Protein AF-A0A4R2RDW4-F1 (afdb_monomer_lite)

InterPro domains:
  IPR019241 Protein of unknown function DUF2197 [PF09963] (1-48)

Foldseek 3Di:
DFAAAPPPRDTDDDDPPHPCCVQVPPDPDHRNDHDPVRVVVVVVVVVVVPPDDPDD

Structure (mmCIF, N/CA/C/O backbone):
data_AF-A0A4R2RDW4-F1
#
_entry.id   AF-A0A4R2RDW4-F1
#
loop_
_atom_site.group_PDB
_atom_site.id
_atom_site.type_symbol
_atom_site.label_atom_id
_atom_site.label_alt_id
_atom_site.label_comp_id
_atom_site.label_asym_id
_atom_site.label_entity_id
_atom_site.label_seq_id
_atom_site.pdbx_PDB_ins_code
_atom_site.Cartn_x
_atom_site.Cartn_y
_atom_site.Cartn_z
_atom_site.occupancy
_atom_site.B_iso_or_equiv
_atom_site.auth_seq_id
_atom_site.auth_comp_id
_atom_site.auth_asym_id
_atom_site.auth_atom_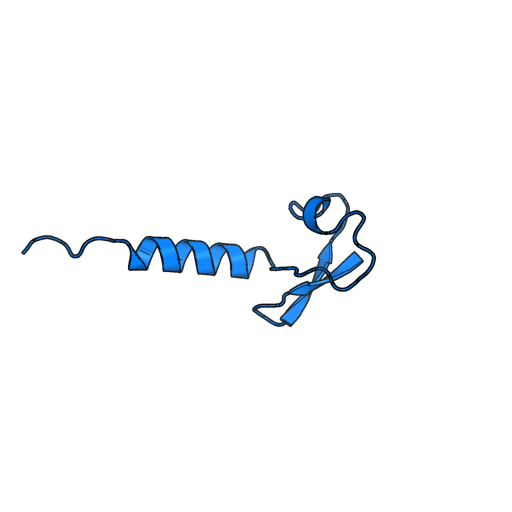id
_atom_site.pdbx_PDB_model_num
ATOM 1 N N . MET A 1 1 ? 4.306 3.930 -13.359 1.00 73.31 1 MET A N 1
ATOM 2 C CA . MET A 1 1 ? 4.153 2.504 -13.714 1.00 73.31 1 MET A CA 1
ATOM 3 C C . MET A 1 1 ? 2.682 2.190 -13.556 1.00 73.31 1 MET A C 1
ATOM 5 O O . MET A 1 1 ? 2.168 2.411 -12.465 1.00 73.31 1 MET A O 1
ATOM 9 N N . GLU A 1 2 ? 2.012 1.747 -14.622 1.00 76.44 2 GLU A N 1
ATOM 10 C CA . GLU A 1 2 ? 0.599 1.365 -14.529 1.00 76.44 2 GLU A CA 1
ATOM 11 C C . GLU A 1 2 ? 0.508 0.053 -13.744 1.00 76.44 2 GLU A C 1
ATOM 13 O O . GLU A 1 2 ? 1.041 -0.977 -14.165 1.00 76.44 2 GLU A O 1
ATOM 18 N N . VAL A 1 3 ? -0.144 0.091 -12.583 1.00 80.50 3 VAL A N 1
ATOM 19 C CA . VAL A 1 3 ? -0.404 -1.096 -11.764 1.00 80.50 3 VAL A CA 1
ATOM 20 C C . VAL A 1 3 ? -1.894 -1.268 -11.546 1.00 80.50 3 VAL A C 1
ATOM 22 O O . VAL A 1 3 ? -2.664 -0.310 -11.481 1.00 80.50 3 VAL A O 1
ATOM 25 N N . ARG A 1 4 ? -2.314 -2.525 -11.423 1.00 83.75 4 ARG A N 1
ATOM 26 C CA . ARG A 1 4 ? -3.708 -2.881 -11.181 1.00 83.75 4 ARG A CA 1
ATOM 27 C C . ARG A 1 4 ? -3.875 -3.360 -9.749 1.00 83.75 4 ARG A C 1
ATOM 29 O O . ARG A 1 4 ? -3.179 -4.273 -9.317 1.00 83.75 4 ARG A O 1
ATOM 36 N N . CYS A 1 5 ? -4.823 -2.775 -9.029 1.00 86.19 5 CYS A N 1
ATOM 37 C CA . CYS A 1 5 ? -5.194 -3.244 -7.703 1.00 86.19 5 CYS A CA 1
ATOM 38 C C . CYS A 1 5 ? -5.794 -4.654 -7.791 1.00 86.19 5 CYS A C 1
ATOM 40 O O . CYS A 1 5 ? -6.757 -4.861 -8.528 1.00 86.19 5 CYS A O 1
ATOM 42 N N . MET A 1 6 ? -5.287 -5.608 -7.012 1.00 85.12 6 MET A N 1
ATOM 43 C CA . MET A 1 6 ? -5.838 -6.968 -6.971 1.00 85.12 6 MET A CA 1
ATOM 44 C C . MET A 1 6 ? -7.217 -7.050 -6.311 1.00 85.12 6 MET A C 1
ATOM 46 O O . MET A 1 6 ? -7.982 -7.950 -6.635 1.00 85.12 6 MET A O 1
ATOM 50 N N . LEU A 1 7 ? -7.553 -6.117 -5.414 1.00 85.25 7 LEU A N 1
ATOM 51 C CA . LEU A 1 7 ? -8.825 -6.149 -4.684 1.00 85.25 7 LEU A CA 1
ATOM 52 C C . LEU A 1 7 ? -9.982 -5.521 -5.468 1.00 85.25 7 LEU A C 1
ATOM 54 O O . LEU A 1 7 ? -11.057 -6.102 -5.540 1.00 85.25 7 LEU A O 1
ATOM 58 N N . CYS A 1 8 ? -9.785 -4.336 -6.053 1.00 88.19 8 CYS A N 1
ATOM 59 C CA . CYS A 1 8 ? -10.847 -3.636 -6.793 1.00 88.19 8 CYS A CA 1
ATOM 60 C C . CYS A 1 8 ? -10.627 -3.582 -8.307 1.00 88.19 8 CYS A C 1
ATOM 62 O O . CYS A 1 8 ? -11.465 -3.049 -9.027 1.00 88.19 8 CYS A O 1
ATOM 64 N N . GLY A 1 9 ? -9.491 -4.069 -8.809 1.00 83.69 9 GLY A N 1
ATOM 65 C CA . GLY A 1 9 ? -9.188 -4.066 -10.237 1.00 83.69 9 GLY A CA 1
ATOM 66 C C . GLY A 1 9 ? -8.878 -2.692 -10.836 1.0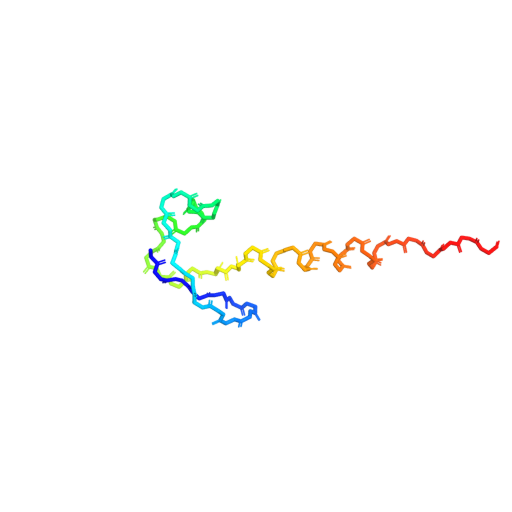0 83.69 9 GLY A C 1
ATOM 67 O O . GLY A 1 9 ? -8.625 -2.646 -12.041 1.00 83.69 9 GLY A O 1
ATOM 68 N N . LYS A 1 10 ? -8.885 -1.605 -10.046 1.00 84.94 10 LYS A N 1
ATOM 69 C CA . LYS A 1 10 ? -8.552 -0.250 -10.515 1.00 84.94 10 LYS A CA 1
ATOM 70 C C . LYS A 1 10 ? -7.112 -0.183 -11.008 1.00 84.94 10 LYS A C 1
ATOM 72 O O . LYS A 1 10 ? -6.212 -0.713 -10.358 1.00 84.94 10 LYS A O 1
ATOM 77 N N . LYS A 1 11 ? -6.928 0.480 -12.145 1.00 83.38 11 LYS A N 1
ATOM 78 C CA . LYS A 1 11 ? -5.619 0.839 -12.685 1.00 83.38 11 LYS A CA 1
ATOM 79 C C . LYS A 1 11 ? -5.210 2.183 -12.098 1.00 83.38 11 LYS A C 1
ATOM 81 O O . LYS A 1 11 ? -6.010 3.115 -12.116 1.00 83.38 11 LYS A O 1
ATOM 86 N N . GLU A 1 12 ? -4.009 2.253 -11.551 1.00 81.81 12 GLU A N 1
ATOM 87 C CA . GLU A 1 12 ? -3.443 3.463 -10.964 1.00 81.81 12 GLU A CA 1
ATOM 88 C C . GLU A 1 12 ? -2.017 3.640 -11.485 1.00 81.81 12 GLU A C 1
ATOM 90 O O . GLU A 1 12 ? -1.248 2.678 -11.578 1.00 81.81 12 GLU A O 1
ATOM 95 N N . ASP A 1 13 ? -1.670 4.879 -11.820 1.00 80.94 13 ASP A N 1
ATOM 96 C CA . ASP A 1 13 ? -0.309 5.245 -12.180 1.00 80.94 13 ASP A CA 1
ATOM 97 C C . ASP A 1 13 ? 0.492 5.536 -10.917 1.00 80.94 13 ASP A C 1
ATOM 99 O O . ASP A 1 13 ? 0.372 6.590 -10.295 1.00 80.94 13 ASP A O 1
ATOM 103 N N . VAL A 1 14 ? 1.331 4.579 -10.529 1.00 78.25 14 VAL A N 1
ATOM 104 C CA . VAL A 1 14 ? 2.233 4.742 -9.388 1.00 78.25 14 VAL A CA 1
ATOM 105 C C . VAL A 1 14 ? 3.518 5.394 -9.902 1.00 78.25 14 VAL A C 1
ATOM 107 O O . 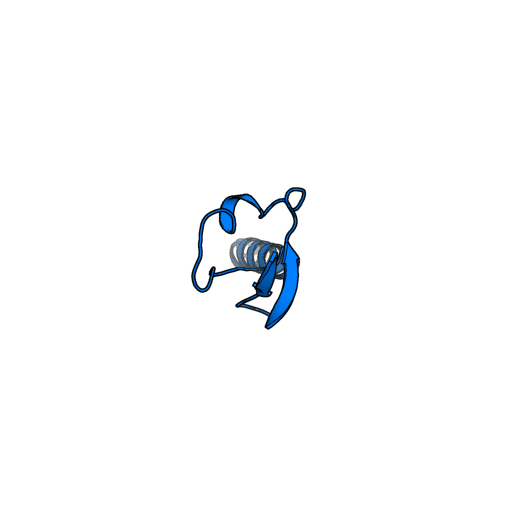VAL A 1 14 ? 4.272 4.796 -10.681 1.00 78.25 14 VAL A O 1
ATOM 110 N N . THR A 1 15 ? 3.731 6.649 -9.509 1.00 78.56 15 THR A N 1
ATOM 111 C CA . THR A 1 15 ? 4.951 7.445 -9.729 1.00 78.56 15 THR A CA 1
ATOM 112 C C . THR A 1 15 ? 5.870 7.383 -8.502 1.00 78.56 15 THR A C 1
ATOM 114 O O . THR A 1 15 ? 5.495 6.814 -7.479 1.00 78.56 15 THR A O 1
ATOM 117 N N . GLN A 1 16 ? 7.077 7.962 -8.589 1.00 73.75 16 GLN A N 1
ATOM 118 C CA . GLN A 1 16 ? 8.061 7.985 -7.487 1.00 73.75 16 GLN A CA 1
ATOM 119 C C . GLN A 1 16 ? 7.541 8.634 -6.198 1.00 73.75 16 GLN A C 1
ATOM 121 O O . GLN A 1 16 ? 8.012 8.311 -5.114 1.00 73.75 16 GLN A O 1
ATOM 126 N N . GLU A 1 17 ? 6.558 9.520 -6.320 1.00 76.38 17 GLU A N 1
ATOM 127 C CA . GLU A 1 17 ? 5.947 10.253 -5.208 1.00 76.38 17 GLU A CA 1
ATOM 128 C C . GLU A 1 17 ? 4.816 9.465 -4.536 1.00 76.38 17 GLU A C 1
ATOM 130 O O . GLU A 1 17 ? 4.310 9.856 -3.484 1.00 76.38 17 GLU A O 1
ATOM 135 N N . HIS A 1 18 ? 4.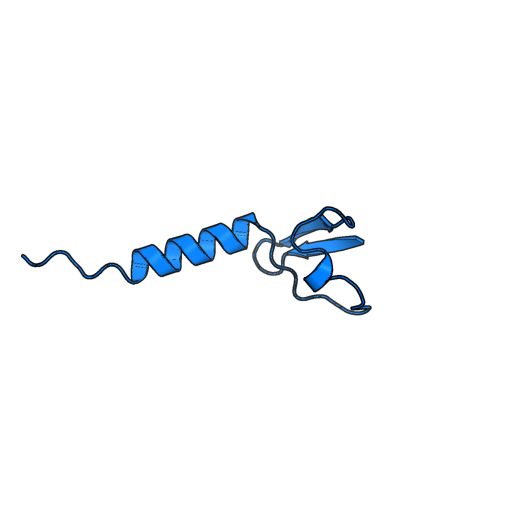387 8.353 -5.137 1.00 78.62 18 HIS A N 1
ATOM 136 C CA . HIS A 1 18 ? 3.311 7.558 -4.580 1.00 78.62 18 HIS A CA 1
ATOM 137 C C . HIS A 1 18 ? 3.810 6.822 -3.323 1.00 78.62 18 HIS A C 1
ATOM 139 O O . HIS A 1 18 ? 4.853 6.171 -3.369 1.00 78.62 18 HIS A O 1
ATOM 145 N N . PRO A 1 19 ? 3.052 6.803 -2.213 1.00 77.38 19 PRO A N 1
ATOM 146 C CA . PRO A 1 19 ? 3.482 6.177 -0.955 1.00 77.38 19 PRO A CA 1
ATOM 147 C C . PRO A 1 19 ? 3.741 4.666 -1.063 1.00 77.38 19 PRO A C 1
ATOM 149 O O . PRO A 1 19 ? 4.378 4.081 -0.197 1.00 77.38 19 PRO A O 1
ATOM 152 N N . LYS A 1 20 ? 3.248 4.026 -2.130 1.00 74.00 20 LYS A N 1
ATOM 153 C CA . LYS A 1 20 ? 3.497 2.609 -2.449 1.00 74.00 20 LYS A CA 1
ATOM 154 C C . LYS A 1 20 ? 4.557 2.398 -3.529 1.00 74.00 20 LYS A C 1
ATOM 156 O O . LYS A 1 20 ? 4.655 1.306 -4.080 1.00 74.00 20 LYS A O 1
ATOM 161 N N . TRP A 1 21 ? 5.330 3.428 -3.862 1.00 75.00 21 TRP A N 1
ATOM 162 C CA . TRP A 1 21 ? 6.382 3.333 -4.866 1.00 75.00 21 TRP A CA 1
ATOM 163 C C . TRP A 1 21 ? 7.416 2.271 -4.496 1.00 75.00 21 TRP A C 1
ATOM 165 O O . TRP A 1 21 ? 7.709 1.429 -5.336 1.00 75.00 21 TRP A O 1
ATOM 175 N N . ASP A 1 22 ? 7.890 2.214 -3.248 1.00 76.50 22 ASP A N 1
ATOM 176 C CA . ASP A 1 22 ? 8.866 1.202 -2.809 1.00 76.50 22 ASP A CA 1
ATOM 177 C C . ASP A 1 22 ? 8.348 -0.241 -2.902 1.00 76.50 22 ASP A C 1
ATOM 179 O O . ASP A 1 22 ? 9.115 -1.162 -3.173 1.00 76.50 22 ASP A O 1
ATOM 183 N N . GLU A 1 23 ? 7.039 -0.460 -2.752 1.00 72.75 23 GLU A N 1
ATOM 184 C CA . GLU A 1 23 ? 6.440 -1.797 -2.880 1.00 72.75 23 GLU A CA 1
ATOM 185 C C . GLU A 1 23 ? 6.456 -2.311 -4.331 1.00 72.75 23 GLU A C 1
ATOM 187 O O . GLU A 1 23 ? 6.456 -3.529 -4.566 1.00 72.75 23 GLU A O 1
ATOM 192 N N . VAL A 1 24 ? 6.465 -1.374 -5.284 1.00 73.50 24 VAL A N 1
ATOM 193 C CA . VAL A 1 24 ? 6.375 -1.591 -6.734 1.00 73.50 24 VAL A CA 1
ATOM 194 C C . VAL A 1 24 ? 7.746 -1.428 -7.418 1.00 73.50 24 VAL A C 1
ATOM 196 O O . VAL A 1 24 ? 8.006 -2.046 -8.453 1.00 73.50 24 VAL A O 1
ATOM 199 N N . ARG A 1 25 ? 8.659 -0.642 -6.838 1.00 72.12 25 ARG A N 1
ATOM 200 C CA . ARG A 1 25 ? 9.992 -0.341 -7.372 1.00 72.12 25 ARG A CA 1
ATOM 201 C C . ARG A 1 25 ? 10.852 -1.607 -7.417 1.00 72.12 25 ARG A C 1
ATOM 203 O O . ARG A 1 25 ? 11.037 -2.293 -6.421 1.00 72.12 25 ARG A O 1
ATOM 210 N N . GLY A 1 26 ? 11.409 -1.909 -8.591 1.00 66.81 26 GLY A N 1
ATOM 211 C CA . GLY A 1 26 ? 12.331 -3.038 -8.790 1.00 66.81 26 GLY A CA 1
ATOM 212 C C . GLY A 1 26 ? 11.667 -4.394 -9.055 1.00 66.81 26 GLY A C 1
ATOM 213 O O . GLY A 1 26 ? 12.371 -5.364 -9.327 1.00 66.81 26 GLY A O 1
ATOM 214 N N . LYS A 1 27 ? 10.330 -4.480 -9.046 1.00 65.94 27 LYS A N 1
ATOM 215 C CA . LYS A 1 27 ? 9.602 -5.707 -9.396 1.00 65.94 27 LYS A CA 1
ATOM 216 C C . LYS A 1 27 ? 9.129 -5.643 -10.849 1.00 65.94 27 LYS A C 1
ATOM 218 O O . LYS A 1 27 ? 8.251 -4.868 -11.203 1.00 65.94 27 LYS A O 1
ATOM 223 N N . THR A 1 28 ? 9.728 -6.473 -11.699 1.00 58.25 28 THR A N 1
ATOM 224 C CA . THR A 1 28 ? 9.486 -6.522 -13.154 1.00 58.25 28 THR A CA 1
ATOM 225 C C . THR A 1 28 ? 8.304 -7.401 -13.571 1.00 58.25 28 THR A C 1
ATOM 227 O O . THR A 1 28 ? 7.900 -7.357 -14.730 1.00 58.25 28 THR A O 1
ATOM 230 N N . LYS A 1 29 ? 7.719 -8.195 -12.662 1.00 55.47 29 LYS A N 1
ATOM 231 C CA . LYS A 1 29 ? 6.564 -9.060 -12.950 1.00 55.47 29 LYS A CA 1
ATOM 232 C C . LYS A 1 29 ? 5.492 -8.932 -11.873 1.00 55.47 29 LYS A C 1
ATOM 234 O O . LYS A 1 29 ? 5.797 -9.044 -10.692 1.00 55.47 29 LYS A O 1
ATOM 239 N N . VAL A 1 30 ? 4.262 -8.703 -12.345 1.00 57.97 30 VAL A N 1
ATOM 240 C CA . VAL A 1 30 ? 2.965 -8.773 -11.646 1.00 57.97 30 VAL A CA 1
ATOM 241 C C . VAL A 1 30 ? 3.072 -8.451 -10.155 1.00 57.97 30 VAL A C 1
ATOM 243 O O . VAL A 1 30 ? 3.018 -9.332 -9.301 1.00 57.97 30 VAL A O 1
ATOM 246 N N . VAL A 1 31 ? 3.253 -7.168 -9.839 1.00 64.50 31 VAL A N 1
ATOM 247 C CA . VAL A 1 31 ? 3.240 -6.729 -8.445 1.00 64.50 31 VAL A CA 1
ATOM 248 C C . VAL A 1 31 ? 1.828 -6.911 -7.910 1.00 64.50 31 VAL A C 1
ATOM 250 O O . VAL A 1 31 ? 0.875 -6.357 -8.457 1.00 64.50 31 VAL A O 1
ATOM 253 N N . THR A 1 32 ? 1.705 -7.689 -6.839 1.00 70.56 32 THR A N 1
ATOM 254 C CA . THR A 1 32 ? 0.530 -7.767 -5.969 1.00 70.56 32 THR A CA 1
ATOM 255 C C . THR A 1 32 ? 0.267 -6.390 -5.368 1.00 70.56 32 THR A C 1
ATOM 257 O O . THR A 1 32 ? 0.658 -6.098 -4.244 1.00 70.56 32 THR A O 1
ATOM 260 N N . TYR A 1 33 ? -0.325 -5.498 -6.160 1.00 81.94 33 TYR A N 1
ATOM 261 C CA . TYR A 1 33 ? -0.622 -4.134 -5.759 1.00 81.94 33 TYR A CA 1
ATOM 262 C C . TYR A 1 33 ? -2.018 -4.079 -5.151 1.00 81.94 33 TYR A C 1
ATOM 264 O O . TYR A 1 33 ? -2.983 -4.627 -5.686 1.00 81.94 33 TYR A O 1
ATOM 272 N N . ILE A 1 34 ? -2.135 -3.382 -4.030 1.00 86.31 34 ILE A N 1
ATOM 273 C CA . ILE A 1 34 ? -3.415 -3.033 -3.427 1.00 86.31 34 ILE A CA 1
ATOM 274 C C . ILE A 1 34 ? -3.478 -1.512 -3.418 1.00 86.31 34 ILE A C 1
ATOM 276 O O . ILE A 1 34 ? -2.544 -0.881 -2.938 1.00 86.31 34 ILE A O 1
ATOM 280 N N . CYS A 1 35 ? -4.557 -0.901 -3.906 1.00 87.38 35 CYS A N 1
ATOM 281 C CA . CYS A 1 35 ? -4.698 0.555 -3.858 1.00 87.38 35 CYS A CA 1
ATOM 282 C C . CYS A 1 35 ? -4.909 1.059 -2.426 1.00 87.38 35 CYS A C 1
ATOM 284 O O . CYS A 1 35 ? -5.335 0.318 -1.536 1.00 87.38 35 CYS A O 1
ATOM 286 N N . LEU A 1 36 ? -4.617 2.339 -2.188 1.00 87.44 36 LEU A N 1
ATOM 287 C CA . LEU A 1 36 ? -4.770 2.960 -0.866 1.00 87.44 36 LEU A CA 1
ATOM 288 C C . LEU A 1 36 ? -6.194 2.821 -0.316 1.00 87.44 36 LEU A C 1
ATOM 290 O O . LEU A 1 36 ? -6.367 2.506 0.859 1.00 87.44 36 LEU A O 1
ATOM 294 N N . ASN A 1 37 ? -7.203 2.957 -1.177 1.00 89.56 37 ASN A N 1
ATOM 295 C CA . ASN A 1 37 ? -8.604 2.841 -0.780 1.00 89.56 37 ASN A CA 1
ATOM 296 C C . ASN A 1 37 ? -8.951 1.437 -0.258 1.00 89.56 37 ASN A C 1
ATOM 298 O O . ASN A 1 37 ? -9.567 1.285 0.794 1.00 89.56 37 ASN A O 1
ATOM 302 N N . CYS A 1 38 ? -8.515 0.390 -0.963 1.00 89.94 38 CYS A N 1
ATOM 303 C CA . CYS A 1 38 ? -8.743 -0.981 -0.515 1.00 89.94 38 CYS A CA 1
ATOM 304 C C . CYS A 1 38 ? -7.972 -1.292 0.772 1.00 89.94 38 CYS A C 1
ATOM 306 O O . CYS A 1 38 ? -8.508 -1.962 1.648 1.00 89.94 38 CYS A O 1
ATOM 308 N N . THR A 1 39 ? -6.752 -0.768 0.930 1.00 89.69 39 THR A N 1
ATOM 309 C CA . THR A 1 39 ? -6.009 -0.895 2.192 1.00 89.69 39 THR A CA 1
ATOM 310 C C . THR A 1 39 ? -6.742 -0.219 3.351 1.00 89.69 39 THR A C 1
ATOM 312 O O . THR A 1 39 ? -6.825 -0.798 4.432 1.00 89.69 39 THR A O 1
ATOM 315 N N . ALA A 1 40 ? -7.299 0.976 3.140 1.00 91.00 40 ALA A N 1
ATOM 316 C CA . ALA A 1 40 ? -8.075 1.679 4.158 1.00 91.00 40 ALA A CA 1
ATOM 317 C C . ALA A 1 40 ? -9.344 0.903 4.547 1.00 91.00 40 ALA A C 1
ATOM 319 O O . ALA A 1 40 ? -9.602 0.725 5.735 1.00 91.00 40 ALA A O 1
ATOM 320 N N . LYS A 1 41 ? -10.077 0.369 3.561 1.00 92.06 41 LYS A N 1
ATOM 321 C CA . LYS A 1 41 ? -11.275 -0.454 3.791 1.00 92.06 41 LYS A CA 1
ATOM 322 C C . LYS A 1 41 ? -10.971 -1.688 4.641 1.00 92.06 41 LYS A C 1
ATOM 324 O O . LYS A 1 41 ? -11.620 -1.889 5.658 1.00 92.06 41 LYS A O 1
ATOM 329 N N . VAL A 1 42 ? -9.939 -2.452 4.276 1.00 89.69 42 VAL A N 1
ATOM 330 C CA . VAL A 1 42 ? -9.541 -3.661 5.020 1.00 89.69 42 VAL A CA 1
ATOM 331 C C . VAL A 1 42 ? -9.145 -3.323 6.459 1.00 89.69 42 VAL A C 1
ATOM 333 O O . VAL A 1 42 ? -9.531 -4.028 7.385 1.00 89.69 42 VAL A O 1
ATOM 336 N N . ARG A 1 43 ? -8.410 -2.222 6.675 1.00 89.62 43 ARG A N 1
ATOM 337 C CA . ARG A 1 43 ? -8.052 -1.761 8.028 1.00 89.62 43 ARG A CA 1
ATOM 338 C C . ARG A 1 43 ? -9.278 -1.373 8.849 1.00 89.62 43 ARG A C 1
ATOM 340 O O . ARG A 1 43 ? -9.327 -1.672 10.038 1.00 89.62 43 ARG A O 1
ATOM 347 N N . TYR A 1 44 ? -10.244 -0.704 8.228 1.00 92.69 44 TYR A N 1
ATOM 348 C CA . TYR A 1 44 ? -11.492 -0.334 8.881 1.00 92.69 44 TYR A CA 1
ATOM 349 C C . TYR A 1 44 ? -12.289 -1.578 9.288 1.00 92.69 44 TYR A C 1
ATOM 351 O O . TYR A 1 44 ? -12.623 -1.721 10.459 1.00 92.69 44 TYR A O 1
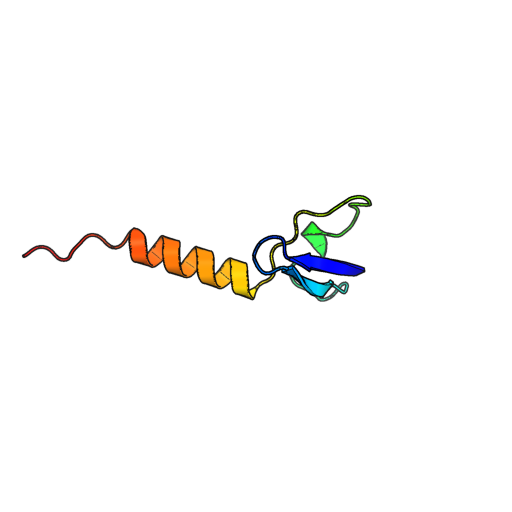ATOM 359 N N . GLU A 1 45 ? -12.500 -2.515 8.361 1.00 90.06 45 GLU A N 1
ATOM 360 C CA . GLU A 1 45 ? -13.229 -3.766 8.609 1.00 90.06 45 GLU A CA 1
ATOM 361 C C . GLU A 1 45 ? -12.559 -4.620 9.694 1.00 90.06 45 GLU A C 1
ATOM 363 O O . GLU A 1 45 ? -13.239 -5.137 10.578 1.00 90.06 45 GLU A O 1
ATOM 368 N N . ALA A 1 46 ? -11.225 -4.714 9.680 1.00 89.44 46 ALA A N 1
ATOM 369 C CA . ALA A 1 46 ? -10.473 -5.413 10.718 1.00 89.44 46 ALA A CA 1
ATOM 370 C C . ALA A 1 46 ? -10.649 -4.754 12.093 1.00 89.44 46 ALA A C 1
ATOM 372 O O . ALA A 1 46 ? -10.891 -5.443 13.079 1.00 89.44 46 ALA A O 1
ATOM 373 N N . ASN A 1 47 ? -10.574 -3.423 12.168 1.00 88.69 47 ASN A N 1
ATOM 374 C CA . ASN A 1 47 ? -10.769 -2.709 13.428 1.00 88.69 47 ASN A CA 1
ATOM 375 C C . ASN A 1 47 ? -12.209 -2.814 13.939 1.00 88.69 47 ASN A C 1
ATOM 377 O O . ASN A 1 47 ? -12.415 -2.945 15.140 1.00 88.69 47 ASN A O 1
ATOM 381 N N . GLU A 1 48 ? -13.207 -2.750 13.059 1.00 87.31 48 GLU A N 1
ATOM 382 C CA . GLU A 1 48 ? -14.614 -2.882 13.440 1.00 87.31 48 GLU A CA 1
ATOM 383 C C . GLU A 1 48 ? -14.954 -4.291 13.917 1.00 87.31 48 GLU A C 1
ATOM 385 O O . GLU A 1 48 ? -15.586 -4.438 14.960 1.00 87.31 48 GLU A O 1
ATOM 390 N N . GLY A 1 49 ? -14.490 -5.320 13.204 1.00 82.06 49 GLY A N 1
ATOM 391 C CA . GLY A 1 49 ? -14.750 -6.718 13.549 1.00 82.06 49 GLY A CA 1
ATOM 392 C C . GLY A 1 49 ? -14.044 -7.194 14.821 1.00 82.06 49 GLY A C 1
ATOM 393 O O . GLY A 1 49 ? -14.420 -8.222 15.375 1.00 82.06 49 GLY A O 1
ATOM 394 N N . GLN A 1 50 ? -13.030 -6.465 15.294 1.00 79.75 50 GLN A N 1
ATOM 395 C CA . GLN A 1 50 ? -12.322 -6.748 16.548 1.00 79.75 50 GLN A CA 1
ATOM 396 C C . GLN A 1 50 ? -12.854 -5.936 17.739 1.00 79.75 50 GLN A C 1
ATOM 398 O O . GLN A 1 50 ? -12.359 -6.094 18.856 1.00 79.75 50 GLN A O 1
ATOM 403 N N . LYS A 1 51 ? -13.862 -5.071 17.546 1.00 80.31 51 LYS A N 1
ATOM 404 C CA . LYS A 1 51 ? -14.522 -4.403 18.673 1.00 80.31 51 LYS A CA 1
ATOM 405 C C . LYS A 1 51 ? -15.255 -5.464 19.491 1.00 80.31 51 LYS A C 1
ATOM 407 O O . LYS A 1 51 ? -16.208 -6.076 19.013 1.00 80.31 51 LYS A O 1
ATOM 412 N N . LEU A 1 52 ? -14.807 -5.667 20.730 1.00 74.88 52 LEU A N 1
ATOM 413 C CA . LEU A 1 52 ? -15.522 -6.482 21.709 1.00 74.88 52 LEU A CA 1
ATOM 414 C C . LEU A 1 52 ? -16.970 -5.967 21.800 1.00 74.88 52 LEU A C 1
ATOM 416 O O . LEU A 1 52 ? -17.159 -4.747 21.912 1.00 74.88 52 LEU A O 1
ATOM 420 N N . PRO A 1 53 ? -17.990 -6.844 21.730 1.00 74.31 53 PRO A N 1
ATOM 421 C CA . PRO A 1 53 ? -19.361 -6.416 21.956 1.00 74.31 53 PRO A CA 1
ATOM 422 C C . PRO A 1 53 ? -19.419 -5.734 23.322 1.00 74.31 53 PRO A C 1
ATOM 424 O O . PRO A 1 53 ? -18.821 -6.218 24.286 1.00 74.31 53 PRO A O 1
ATOM 427 N N . LYS A 1 54 ? -20.082 -4.572 23.386 1.00 68.75 54 LYS A N 1
ATOM 428 C CA . LYS A 1 54 ? -20.220 -3.841 24.648 1.00 68.75 54 LYS A CA 1
ATOM 429 C C . LYS A 1 54 ? -20.798 -4.805 25.694 1.00 68.75 54 LYS A C 1
ATOM 431 O O . LYS A 1 54 ? -21.781 -5.477 25.371 1.00 68.75 54 LYS A O 1
ATOM 436 N N . PRO A 1 55 ? -20.197 -4.904 26.893 1.00 75.88 55 PRO A N 1
ATOM 437 C CA . PRO A 1 55 ? -20.777 -5.708 27.958 1.00 75.88 55 PRO A CA 1
ATOM 438 C C . PRO A 1 55 ? -22.187 -5.178 28.252 1.00 75.88 55 PRO A C 1
ATOM 440 O O . PRO A 1 55 ? -22.381 -3.959 28.278 1.00 75.88 55 PRO A O 1
ATOM 443 N N . MET A 1 56 ? -23.148 -6.104 28.355 1.00 68.1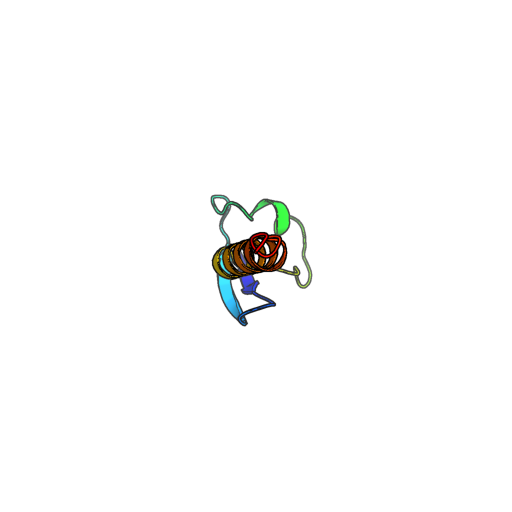9 56 MET A N 1
ATOM 444 C CA . MET A 1 56 ? -24.556 -5.819 28.662 1.00 68.19 56 MET A CA 1
ATOM 445 C C . MET A 1 56 ? -24.715 -5.219 30.054 1.00 68.19 56 MET A C 1
ATOM 447 O O . MET A 1 56 ? -23.998 -5.681 30.970 1.00 68.19 56 MET A O 1
#

Sequence (56 aa):
MEVRCMLCGKKEDVTQEHPKWDEVRGKTKVVTYICLNCTAKVRYEANEGQKLPKPM

Secondary structure (DSSP, 8-state):
-EEEBTTT--EEE--TTSTTHHHHTT--S---B--HHHHHHHHHHHHHHTSPPPP-

Radius of gyration: 15.28 Å; chains: 1; bounding box: 37×19×43 Å

pLDDT: mean 79.41, std 9.0, range [55.47, 92.69]

Organism: NCBI:txid35700